Protein AF-A0A8S3GV93-F1 (afdb_monomer)

Solvent-accessible surface area (backbone atoms only — not comparable to full-atom values): 5164 Å² total; per-residue (Å²): 108,53,67,39,84,92,75,73,16,28,32,26,31,33,75,69,12,76,29,51,62,40,65,76,31,94,67,84,52,66,47,24,36,56,51,80,42,82,68,57,96,57,30,28,31,42,29,36,67,64,72,15,28,35,28,36,42,78,90,54,78,42,71,45,28,29,81,31,93,68,82,56,79,51,26,50,42,77,67,76,62,74,70,77,75,60,78,83,80,129

Structure (mmCIF, N/CA/C/O backbone):
data_AF-A0A8S3GV93-F1
#
_entry.id   AF-A0A8S3GV93-F1
#
loop_
_atom_site.group_PDB
_atom_site.id
_atom_site.type_symbol
_atom_site.label_atom_id
_atom_site.label_alt_id
_atom_site.label_comp_id
_atom_site.label_asym_id
_atom_site.label_entity_id
_atom_site.label_seq_id
_atom_site.pdbx_PDB_ins_code
_atom_site.Cartn_x
_atom_site.Cartn_y
_atom_site.Cartn_z
_atom_site.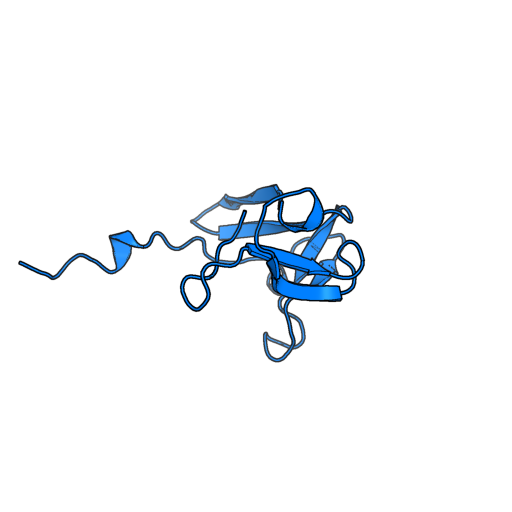occupancy
_atom_site.B_iso_or_equiv
_atom_site.auth_seq_id
_atom_site.auth_comp_id
_atom_site.auth_asym_id
_atom_site.auth_atom_id
_atom_site.pdbx_PDB_model_num
ATOM 1 N N . ALA A 1 1 ? -10.123 -5.557 2.999 1.00 93.56 1 ALA A N 1
ATOM 2 C CA . ALA A 1 1 ? -9.317 -4.965 4.087 1.00 93.56 1 ALA A CA 1
ATOM 3 C C . ALA A 1 1 ? -8.162 -5.896 4.434 1.00 93.56 1 ALA A C 1
ATOM 5 O O . ALA A 1 1 ? -8.321 -7.108 4.312 1.0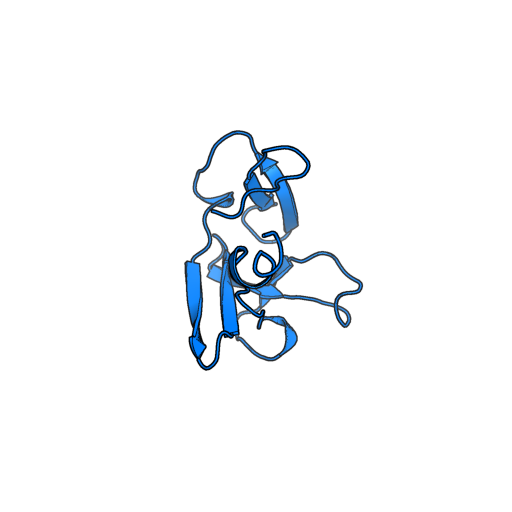0 93.56 1 ALA A O 1
ATOM 6 N N . LEU A 1 2 ? -7.029 -5.341 4.869 1.00 97.12 2 LEU A N 1
ATOM 7 C CA . LEU A 1 2 ? -5.888 -6.097 5.394 1.00 97.12 2 LEU A CA 1
ATOM 8 C C . LEU A 1 2 ? -6.015 -6.179 6.920 1.00 97.12 2 LEU A C 1
ATOM 10 O O . LEU A 1 2 ? -6.228 -5.157 7.573 1.00 97.12 2 LEU A O 1
ATOM 14 N N . LYS A 1 3 ? -5.905 -7.380 7.494 1.00 97.62 3 LYS A N 1
ATOM 15 C CA . LYS A 1 3 ? -6.010 -7.601 8.942 1.00 97.62 3 LYS A CA 1
ATOM 16 C C . LYS A 1 3 ? -4.703 -8.167 9.474 1.00 97.62 3 LYS A C 1
ATOM 18 O O . LYS A 1 3 ? -4.212 -9.171 8.967 1.00 97.62 3 LYS A O 1
ATOM 23 N N . SER A 1 4 ? -4.162 -7.543 10.512 1.00 97.69 4 SER A N 1
ATOM 24 C CA . SER A 1 4 ? -2.993 -8.065 11.206 1.00 97.69 4 SER A CA 1
ATOM 25 C C . SER A 1 4 ? -3.400 -9.216 12.120 1.00 97.69 4 SER A C 1
ATOM 27 O O . SER A 1 4 ? -4.264 -9.067 12.986 1.00 97.69 4 SER A O 1
ATOM 29 N N . HIS A 1 5 ? -2.748 -10.366 11.957 1.00 95.69 5 HIS A N 1
ATOM 30 C CA . HIS A 1 5 ? -2.899 -11.490 12.880 1.00 95.69 5 HIS A CA 1
ATOM 31 C C . HIS A 1 5 ? -2.241 -11.219 14.241 1.00 95.69 5 HIS A C 1
ATOM 33 O O . HIS A 1 5 ? -2.676 -11.784 15.237 1.00 95.69 5 HIS A O 1
ATOM 39 N N . ALA A 1 6 ? -1.243 -10.329 14.304 1.00 97.81 6 ALA A N 1
ATOM 40 C CA . ALA A 1 6 ? -0.502 -10.046 15.533 1.00 97.81 6 ALA A CA 1
ATOM 41 C C . ALA A 1 6 ? -1.352 -9.335 16.598 1.00 97.81 6 ALA A C 1
ATOM 43 O O . ALA A 1 6 ? -1.131 -9.525 17.789 1.00 97.81 6 ALA A O 1
ATOM 44 N N . ASN A 1 7 ? -2.317 -8.508 16.184 1.00 98.19 7 ASN A N 1
ATOM 45 C CA . ASN A 1 7 ? -3.155 -7.740 17.112 1.00 98.19 7 ASN A CA 1
ATOM 46 C C . ASN A 1 7 ? -4.655 -7.755 16.773 1.00 98.19 7 ASN A C 1
ATOM 48 O O . ASN A 1 7 ? -5.444 -7.108 17.458 1.00 98.19 7 ASN A O 1
ATOM 52 N N . GLY A 1 8 ? -5.062 -8.460 15.713 1.00 98.25 8 GLY A N 1
ATOM 53 C CA . GLY A 1 8 ? -6.456 -8.557 15.285 1.00 98.25 8 GLY A CA 1
ATOM 54 C C . GLY A 1 8 ? -7.047 -7.267 14.707 1.00 98.25 8 GLY A C 1
ATOM 55 O O . GLY A 1 8 ? -8.255 -7.232 14.467 1.00 98.25 8 GLY A O 1
ATOM 56 N N . LYS A 1 9 ? -6.240 -6.225 14.477 1.00 98.75 9 LYS A N 1
ATOM 57 C CA . LYS A 1 9 ? -6.679 -4.922 13.960 1.00 98.75 9 LYS A CA 1
ATOM 58 C C . LYS A 1 9 ? -6.523 -4.824 12.443 1.00 98.75 9 LYS A C 1
ATOM 60 O O . LYS A 1 9 ? -5.735 -5.548 11.831 1.00 98.75 9 LYS A O 1
ATOM 65 N N . TYR A 1 10 ? -7.279 -3.917 11.837 1.00 98.75 10 TYR A N 1
ATOM 66 C CA . TYR A 1 10 ? -7.216 -3.616 10.410 1.00 98.75 10 TYR A CA 1
ATOM 67 C C . TYR A 1 10 ? -6.157 -2.553 10.119 1.00 98.75 10 TYR A C 1
ATOM 69 O O . TYR A 1 10 ? -5.968 -1.622 10.909 1.00 98.75 10 TYR A O 1
ATOM 77 N N . VAL A 1 11 ? -5.462 -2.728 8.994 1.00 98.75 11 VAL A N 1
ATOM 78 C CA . VAL A 1 11 ? -4.507 -1.757 8.450 1.00 98.75 11 VAL A CA 1
ATOM 79 C C . VAL A 1 11 ? -5.272 -0.535 7.962 1.00 98.75 11 VAL A C 1
ATOM 81 O O . VAL A 1 11 ? -6.200 -0.674 7.174 1.00 98.75 11 VAL A O 1
ATOM 84 N N . CYS A 1 12 ? -4.860 0.633 8.432 1.00 98.62 12 CYS A N 1
ATOM 85 C CA . CYS A 1 12 ? -5.415 1.942 8.136 1.00 98.62 12 CYS A CA 1
ATOM 86 C C . CYS A 1 12 ? -4.412 2.761 7.333 1.00 98.62 12 CYS A C 1
ATOM 88 O O . CYS A 1 12 ? -3.240 2.821 7.705 1.00 98.62 12 CYS A O 1
ATOM 90 N N . ALA A 1 13 ? -4.874 3.411 6.272 1.00 98.31 13 ALA A N 1
ATOM 91 C CA . ALA A 1 13 ? -4.125 4.431 5.559 1.00 98.31 13 ALA A CA 1
ATOM 92 C C . ALA A 1 13 ? -4.270 5.773 6.299 1.00 98.31 13 ALA A C 1
ATOM 94 O O . ALA A 1 13 ? -5.238 6.510 6.097 1.00 98.31 13 ALA A O 1
ATOM 95 N N . GLU A 1 14 ? -3.339 6.058 7.214 1.00 98.31 14 GLU A N 1
ATOM 96 C CA . GLU A 1 14 ? -3.412 7.238 8.079 1.00 98.31 14 GLU A CA 1
ATOM 97 C C . GLU A 1 14 ? -3.330 8.549 7.294 1.00 98.31 14 GLU A C 1
ATOM 99 O O . GLU A 1 14 ? -2.869 8.593 6.153 1.00 98.31 14 GLU A O 1
ATOM 104 N N . ASN A 1 15 ? -3.773 9.639 7.927 1.00 97.44 15 ASN A N 1
ATOM 105 C CA . ASN A 1 15 ? -3.774 10.979 7.336 1.00 97.44 15 ASN A CA 1
ATOM 106 C C . ASN A 1 15 ? -4.443 11.007 5.947 1.00 97.44 15 ASN A C 1
ATOM 108 O O . ASN A 1 15 ? -3.879 11.496 4.971 1.00 97.44 15 ASN A O 1
ATOM 112 N N . SER A 1 16 ? -5.637 10.413 5.848 1.00 96.19 16 SER A N 1
ATOM 113 C CA . SER A 1 16 ? -6.371 10.249 4.584 1.00 96.19 16 SER A CA 1
ATOM 114 C C . SER A 1 16 ? -5.573 9.538 3.480 1.00 96.19 16 SER A C 1
ATOM 116 O O . SER A 1 16 ? -5.842 9.750 2.306 1.00 96.19 16 SER A O 1
ATOM 118 N N . GLY A 1 17 ? -4.605 8.690 3.838 1.00 95.81 17 GLY A N 1
ATOM 119 C CA . GLY A 1 17 ? -3.748 7.943 2.918 1.00 95.81 17 GLY A CA 1
ATOM 120 C C . GLY A 1 17 ? -2.370 8.547 2.653 1.00 95.81 17 GLY A C 1
ATOM 121 O O . GLY A 1 17 ? -1.537 7.870 2.058 1.00 95.81 17 GLY A O 1
ATOM 122 N N . ASP A 1 18 ? -2.090 9.770 3.109 1.00 95.88 18 ASP A N 1
ATOM 123 C CA . ASP A 1 18 ? -0.769 10.394 2.941 1.00 95.88 18 ASP A CA 1
ATOM 124 C C . ASP A 1 18 ? 0.220 10.040 4.075 1.00 95.88 18 ASP A C 1
ATOM 126 O O . ASP A 1 18 ? 1.369 10.477 4.051 1.00 95.88 18 ASP A O 1
ATOM 130 N N . GLY A 1 19 ? -0.214 9.267 5.077 1.00 97.56 19 GLY A N 1
ATOM 131 C CA . GLY A 1 19 ? 0.624 8.754 6.162 1.00 97.56 19 GLY A CA 1
ATOM 132 C C . GLY A 1 19 ? 0.943 7.255 6.044 1.00 97.56 19 GLY A C 1
ATOM 133 O O . GLY A 1 19 ? 0.478 6.583 5.117 1.00 97.56 19 GLY A O 1
ATOM 134 N N . PRO A 1 20 ? 1.716 6.710 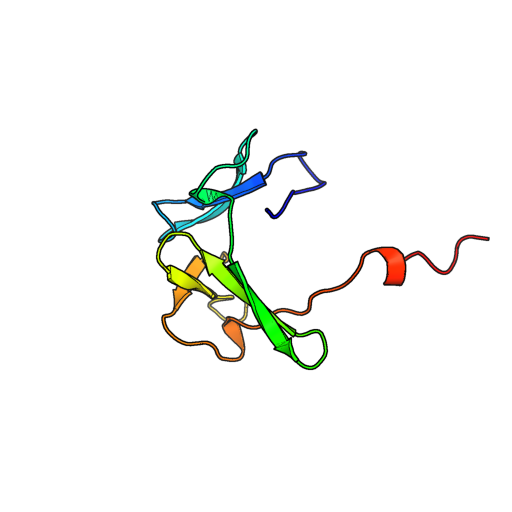7.002 1.00 98.38 20 PRO A N 1
ATOM 135 C CA . PRO A 1 20 ? 2.022 5.284 7.068 1.00 98.38 20 PRO A CA 1
ATOM 136 C C . PRO A 1 20 ? 0.779 4.397 7.152 1.00 98.38 20 PRO A C 1
ATOM 138 O O . PRO A 1 20 ? -0.246 4.769 7.733 1.00 98.38 20 PRO A O 1
ATOM 141 N N . LEU A 1 21 ? 0.896 3.177 6.629 1.00 98.62 21 LEU A N 1
ATOM 142 C CA . LEU A 1 21 ? -0.098 2.131 6.838 1.00 98.62 21 LEU A CA 1
ATOM 143 C C . LEU A 1 21 ? 0.060 1.502 8.230 1.00 98.62 21 LEU A C 1
ATOM 145 O O . LEU A 1 21 ? 1.062 0.846 8.509 1.00 98.62 21 LEU A O 1
ATOM 149 N N . ILE A 1 22 ? -0.946 1.648 9.099 1.00 98.62 22 ILE A N 1
ATOM 150 C CA . ILE A 1 22 ? -0.872 1.193 10.499 1.00 98.62 22 ILE A CA 1
ATOM 151 C C . ILE A 1 22 ? -2.017 0.235 10.838 1.00 98.62 22 ILE A C 1
ATOM 153 O O . ILE A 1 22 ? -3.189 0.556 10.672 1.00 98.62 22 ILE A O 1
ATOM 157 N N . ALA A 1 23 ? -1.705 -0.941 11.388 1.00 98.62 23 ALA A N 1
ATOM 158 C CA . ALA A 1 23 ? -2.703 -1.894 11.887 1.00 98.62 23 ALA A CA 1
ATOM 159 C C . ALA A 1 23 ? -3.246 -1.497 13.271 1.00 98.62 23 ALA A C 1
ATOM 161 O O . ALA A 1 23 ? -2.886 -2.091 14.290 1.00 98.62 23 ALA A O 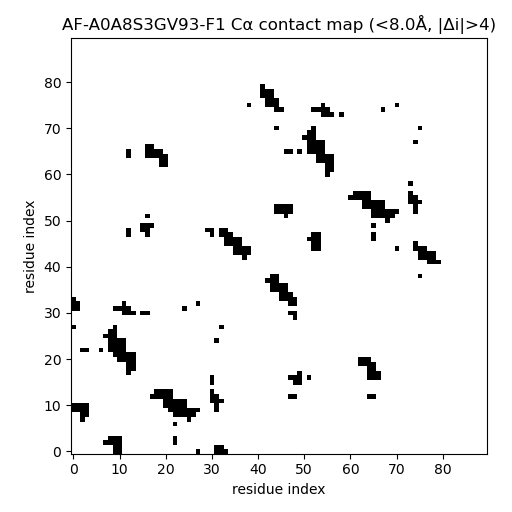1
ATOM 162 N N . ASN A 1 24 ? -4.104 -0.477 13.328 1.00 98.50 24 ASN A N 1
ATOM 163 C CA . ASN A 1 24 ? -4.589 0.107 14.584 1.00 98.50 24 ASN A CA 1
ATOM 164 C C . ASN A 1 24 ? -6.118 0.278 14.674 1.00 98.50 24 ASN A C 1
ATOM 166 O O . ASN A 1 24 ? -6.596 0.761 15.703 1.00 98.50 24 ASN A O 1
ATOM 170 N N . ARG A 1 25 ? -6.895 -0.172 13.679 1.00 98.50 25 ARG A N 1
ATOM 171 C CA . ARG A 1 25 ? -8.356 0.011 13.651 1.00 98.50 25 ARG A CA 1
ATOM 172 C C . ARG A 1 25 ? -9.129 -1.242 14.040 1.00 98.50 25 ARG A C 1
ATOM 174 O O . ARG A 1 25 ? -8.802 -2.349 13.622 1.00 98.50 25 ARG A O 1
ATOM 181 N N . SER A 1 26 ? -10.180 -1.057 14.833 1.00 98.38 26 SER A N 1
ATOM 182 C CA . SER A 1 26 ? -11.050 -2.143 15.313 1.00 98.38 26 SER A CA 1
ATOM 183 C C . SER A 1 26 ? -12.136 -2.531 14.305 1.00 98.38 26 SER A C 1
ATOM 185 O O . SER A 1 26 ? -12.692 -3.624 14.377 1.00 98.38 26 SER A O 1
ATOM 187 N N . GLN A 1 27 ? -12.458 -1.631 13.377 1.00 98.06 27 GLN A N 1
ATOM 188 C CA . GLN A 1 27 ? -13.522 -1.775 12.386 1.00 98.06 27 GLN A CA 1
ATOM 189 C C . GLN A 1 27 ? -13.021 -1.290 11.026 1.00 98.06 27 GLN A C 1
ATOM 191 O O . GLN A 1 27 ? -12.065 -0.520 10.960 1.00 98.06 27 GLN A O 1
ATOM 196 N N . VAL A 1 28 ? -13.662 -1.767 9.960 1.00 98.44 28 VAL A N 1
ATOM 197 C CA . VAL A 1 28 ? -13.352 -1.374 8.582 1.00 98.44 28 VAL A CA 1
ATOM 198 C C . VAL A 1 28 ? -14.270 -0.236 8.159 1.00 98.44 28 VAL A C 1
ATOM 200 O O . VAL A 1 28 ? -15.487 -0.332 8.307 1.00 98.44 28 VAL A O 1
ATOM 203 N N . SER A 1 29 ? -13.675 0.800 7.585 1.00 97.31 29 SER A N 1
ATOM 204 C CA . SER A 1 29 ? -14.323 1.889 6.869 1.00 97.31 29 SER A CA 1
ATOM 205 C C . SER A 1 29 ? -13.452 2.285 5.664 1.00 97.31 29 SER A C 1
ATOM 207 O O . SER A 1 29 ? -12.690 1.468 5.133 1.00 97.31 29 SER A O 1
ATOM 209 N N . SER A 1 30 ? -13.572 3.525 5.191 1.00 97.81 30 SER A N 1
ATOM 210 C CA . SER A 1 30 ? -12.890 4.011 3.989 1.00 97.81 30 SER A CA 1
ATOM 211 C C . SER A 1 30 ? -11.364 3.947 4.084 1.00 97.81 30 SER A C 1
ATOM 213 O O . SER A 1 30 ? -10.719 3.642 3.089 1.00 97.81 30 SER A O 1
ATOM 215 N N . TRP A 1 31 ? -10.768 4.208 5.253 1.00 98.19 31 TRP A N 1
ATOM 216 C CA . TRP A 1 31 ? -9.305 4.273 5.398 1.00 98.19 31 TRP A CA 1
ATOM 217 C C . TRP A 1 31 ? -8.652 2.891 5.522 1.00 98.19 31 TRP A C 1
ATOM 219 O O . TRP A 1 31 ? -7.461 2.746 5.264 1.00 98.19 31 TRP A O 1
ATOM 229 N N . GLU A 1 32 ? -9.422 1.860 5.872 1.00 98.56 32 GLU A N 1
ATOM 230 C CA . GLU A 1 32 ? -8.963 0.466 5.965 1.00 98.56 32 GLU A CA 1
ATOM 231 C C . GLU A 1 32 ? -9.274 -0.343 4.693 1.00 98.56 32 GLU A C 1
ATOM 233 O O . GLU A 1 32 ? -8.977 -1.545 4.587 1.00 98.56 32 GLU A O 1
ATOM 238 N N . THR A 1 33 ? -9.912 0.313 3.724 1.00 98.19 33 THR A N 1
ATOM 239 C CA . THR A 1 33 ? -10.286 -0.263 2.439 1.00 98.19 33 THR A CA 1
ATOM 240 C C . THR A 1 33 ? -9.263 0.136 1.385 1.00 98.19 33 THR A C 1
ATOM 242 O O . THR A 1 33 ? -8.950 1.307 1.205 1.00 98.19 33 THR A O 1
ATOM 245 N N . PHE A 1 34 ? -8.761 -0.869 0.672 1.00 98.56 34 PHE A N 1
ATOM 246 C CA . PHE A 1 34 ? -7.792 -0.711 -0.404 1.00 98.56 34 PHE A CA 1
ATOM 247 C C . PHE A 1 34 ? -8.349 -1.370 -1.657 1.00 98.56 34 PHE A C 1
ATOM 249 O O . PHE A 1 34 ? -8.895 -2.477 -1.583 1.00 98.56 34 PHE A O 1
ATOM 256 N N . THR A 1 35 ? -8.176 -0.720 -2.801 1.00 98.44 35 THR A N 1
ATOM 257 C CA . THR A 1 35 ? -8.449 -1.341 -4.096 1.00 98.44 35 THR A CA 1
ATOM 258 C C . THR A 1 35 ? -7.267 -2.226 -4.463 1.00 98.44 35 THR A C 1
ATOM 260 O O . THR A 1 35 ? -6.130 -1.759 -4.523 1.00 98.44 35 THR A O 1
ATOM 263 N N . LEU A 1 36 ? -7.539 -3.506 -4.709 1.00 98.06 36 LEU A N 1
ATOM 264 C CA . LEU A 1 36 ? -6.550 -4.459 -5.193 1.00 98.06 36 LEU A CA 1
ATOM 265 C C . LEU A 1 36 ? -6.478 -4.383 -6.721 1.00 98.06 36 LEU A C 1
ATOM 267 O O . LEU A 1 36 ? -7.465 -4.656 -7.402 1.00 98.06 36 LEU A O 1
ATOM 271 N N . VAL A 1 37 ? -5.311 -4.042 -7.256 1.00 98.38 37 VAL A N 1
ATOM 272 C CA . VAL A 1 37 ? -5.052 -3.995 -8.699 1.00 98.38 37 VAL A CA 1
ATOM 273 C C . VAL A 1 37 ? -4.222 -5.213 -9.085 1.00 98.38 37 VAL A C 1
ATOM 275 O O . VAL A 1 37 ? -3.098 -5.372 -8.616 1.00 98.38 37 VAL A O 1
ATOM 278 N N . ASN A 1 38 ? -4.765 -6.083 -9.936 1.00 97.56 38 ASN A N 1
ATOM 279 C CA . ASN A 1 38 ? -4.048 -7.256 -10.437 1.00 97.56 38 ASN A CA 1
ATOM 280 C C . ASN A 1 38 ? -2.996 -6.833 -11.479 1.00 97.56 38 ASN A C 1
ATOM 282 O O . ASN A 1 38 ? -3.309 -6.075 -12.397 1.00 97.56 38 ASN A O 1
ATOM 286 N N . ARG A 1 39 ? -1.757 -7.319 -11.335 1.00 96.75 39 ARG A N 1
ATOM 287 C CA . ARG A 1 39 ? -0.627 -7.034 -12.237 1.00 96.75 39 ARG A CA 1
ATOM 288 C C . ARG A 1 39 ? -0.168 -8.250 -13.053 1.00 96.75 39 ARG A C 1
ATOM 290 O O . ARG A 1 39 ? 0.787 -8.123 -13.811 1.00 96.75 39 ARG A O 1
ATOM 297 N N . GLY A 1 40 ? -0.860 -9.384 -12.941 1.00 95.69 40 GLY A N 1
ATOM 298 C CA . GLY A 1 40 ? -0.467 -10.661 -13.540 1.00 95.69 40 GLY A CA 1
ATOM 299 C C . GLY A 1 40 ? 0.537 -11.425 -12.676 1.00 95.69 40 GLY A C 1
ATOM 300 O O . GLY A 1 40 ? 1.137 -10.865 -11.764 1.00 95.69 40 GLY A O 1
ATOM 301 N N . ASP A 1 41 ? 0.693 -12.723 -12.942 1.00 93.94 41 ASP A N 1
ATOM 302 C CA . ASP A 1 41 ? 1.731 -13.580 -12.343 1.00 93.94 41 ASP A CA 1
ATOM 303 C C . ASP A 1 41 ? 1.816 -13.536 -10.805 1.00 93.94 41 ASP A C 1
ATOM 305 O O . ASP A 1 41 ? 2.899 -13.549 -10.227 1.00 93.94 41 ASP A O 1
ATOM 309 N N . GLY A 1 42 ? 0.668 -13.447 -10.125 1.00 94.06 42 GLY A N 1
ATOM 310 C CA . GLY A 1 42 ? 0.603 -13.383 -8.657 1.00 94.06 42 GLY A CA 1
ATOM 311 C C . GLY A 1 42 ? 0.970 -12.021 -8.055 1.00 94.06 42 GLY A C 1
ATOM 312 O O . GLY A 1 42 ? 0.886 -11.855 -6.839 1.00 94.06 42 GLY A O 1
ATOM 313 N N . LYS A 1 43 ? 1.307 -11.033 -8.887 1.00 97.62 43 LYS A N 1
ATOM 314 C CA . LYS A 1 43 ? 1.639 -9.673 -8.468 1.00 97.62 43 LYS A CA 1
ATOM 315 C C . LYS A 1 43 ? 0.400 -8.797 -8.376 1.00 97.62 43 LYS A C 1
ATOM 317 O O . LYS A 1 43 ? -0.525 -8.871 -9.193 1.00 97.62 43 LYS A O 1
ATOM 322 N N . VAL A 1 44 ? 0.409 -7.907 -7.398 1.00 98.44 44 VAL A N 1
ATOM 323 C CA . VAL A 1 44 ? -0.665 -6.958 -7.122 1.00 98.44 44 VAL A CA 1
ATOM 324 C C . VAL A 1 44 ? -0.106 -5.586 -6.776 1.00 98.44 44 VAL A C 1
ATOM 326 O O . VAL A 1 44 ? 1.043 -5.447 -6.372 1.00 98.44 44 VAL A O 1
ATOM 329 N N . ALA A 1 45 ? -0.945 -4.568 -6.906 1.00 98.69 45 ALA A N 1
ATOM 330 C CA . ALA A 1 45 ? -0.737 -3.263 -6.300 1.00 98.69 45 ALA A CA 1
ATOM 331 C C . ALA A 1 45 ? -1.954 -2.900 -5.442 1.00 98.69 45 ALA A C 1
ATOM 333 O O . ALA A 1 45 ? -3.053 -3.431 -5.636 1.00 98.69 45 ALA A O 1
ATOM 334 N N . LEU A 1 46 ? -1.758 -2.000 -4.483 1.00 98.69 46 LEU A N 1
ATOM 335 C CA . LEU A 1 46 ? -2.805 -1.534 -3.578 1.00 98.69 46 LEU A CA 1
ATOM 336 C C . LEU A 1 46 ? -2.998 -0.035 -3.761 1.00 98.69 46 LEU A C 1
ATOM 338 O O . LEU A 1 46 ? -2.026 0.713 -3.703 1.00 98.69 46 LEU A O 1
ATOM 342 N N . VAL A 1 47 ?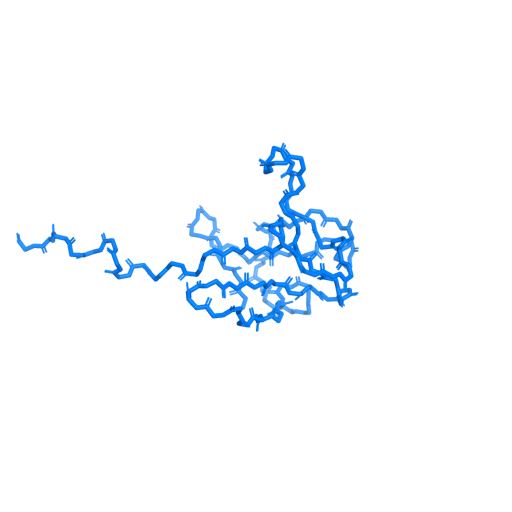 -4.243 0.399 -3.939 1.00 98.69 47 VAL A N 1
ATOM 343 C CA . VAL A 1 47 ? -4.610 1.820 -3.976 1.00 98.69 47 VAL A CA 1
ATOM 344 C C . VAL A 1 47 ? -5.375 2.167 -2.705 1.00 98.69 47 VAL A C 1
ATOM 346 O O . VAL A 1 47 ? -6.336 1.477 -2.357 1.00 98.69 47 VAL A O 1
ATOM 349 N N . ALA A 1 48 ? -4.937 3.212 -2.006 1.00 98.56 48 ALA A N 1
ATOM 350 C CA . ALA A 1 48 ? -5.574 3.692 -0.782 1.00 98.56 48 ALA A CA 1
ATOM 351 C C . ALA A 1 48 ? -6.686 4.717 -1.071 1.00 98.56 48 ALA A C 1
ATOM 353 O O . ALA A 1 48 ? -6.964 5.073 -2.216 1.00 98.56 48 ALA A O 1
ATOM 354 N N . VAL A 1 49 ? -7.317 5.221 -0.009 1.00 98.31 49 VAL A N 1
ATOM 355 C CA . VAL A 1 49 ? -8.437 6.175 -0.080 1.00 98.31 49 VAL A CA 1
ATOM 356 C C . VAL A 1 49 ? -8.096 7.500 -0.785 1.00 98.31 49 VAL A C 1
ATOM 358 O O . VAL A 1 49 ? -8.985 8.122 -1.359 1.00 98.31 49 VAL A O 1
ATOM 361 N N . ASN A 1 50 ? -6.823 7.913 -0.811 1.00 98.31 50 ASN 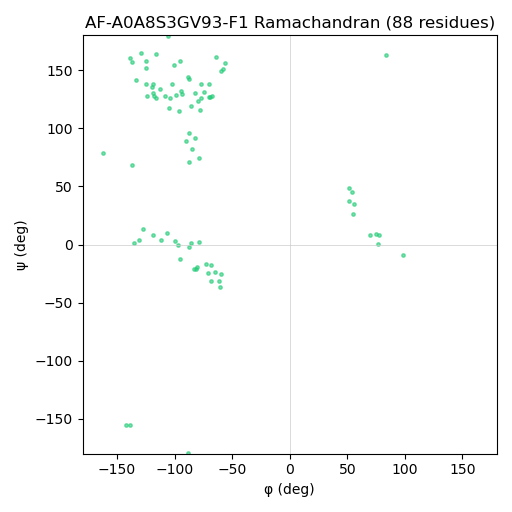A N 1
ATOM 362 C CA . ASN A 1 50 ? -6.352 9.087 -1.565 1.00 98.31 50 ASN A CA 1
ATOM 363 C C . ASN A 1 50 ? -6.168 8.831 -3.073 1.00 98.31 50 ASN A C 1
ATOM 365 O O . ASN A 1 50 ? -5.709 9.721 -3.788 1.00 98.31 50 ASN A O 1
ATOM 369 N N . GLY A 1 51 ? -6.472 7.627 -3.565 1.00 98.38 51 GLY A N 1
ATOM 370 C CA . GLY A 1 51 ? -6.305 7.264 -4.972 1.00 98.38 51 GLY A CA 1
ATOM 371 C C . GLY A 1 51 ? -4.854 7.019 -5.397 1.00 98.38 51 GLY A C 1
ATOM 372 O O . GLY A 1 51 ? -4.598 6.870 -6.590 1.00 98.38 51 GLY A O 1
ATOM 373 N N . LYS A 1 52 ? -3.906 6.963 -4.454 1.00 98.81 52 LYS A N 1
ATOM 374 C CA . LYS A 1 52 ? -2.488 6.688 -4.722 1.00 98.81 52 LYS A CA 1
ATOM 375 C C . LYS A 1 52 ? -2.132 5.235 -4.414 1.00 98.81 52 LYS A C 1
ATOM 377 O O . LYS A 1 52 ? -2.767 4.583 -3.581 1.00 98.81 52 LYS A O 1
ATOM 382 N N . TYR A 1 53 ? -1.091 4.745 -5.076 1.00 98.81 53 TYR A N 1
ATOM 383 C CA . TYR A 1 53 ? -0.519 3.424 -4.855 1.00 98.81 53 TYR A CA 1
ATOM 384 C C . TYR A 1 53 ? 0.346 3.394 -3.596 1.00 98.81 53 TYR A C 1
ATOM 386 O O . TYR A 1 53 ? 1.120 4.321 -3.344 1.00 98.81 53 TYR A O 1
ATOM 394 N N . VAL A 1 54 ? 0.212 2.309 -2.833 1.00 98.75 54 VAL A N 1
ATOM 395 C CA . VAL A 1 54 ? 1.075 1.964 -1.697 1.00 98.75 54 VAL A CA 1
ATOM 396 C C . VAL A 1 54 ? 2.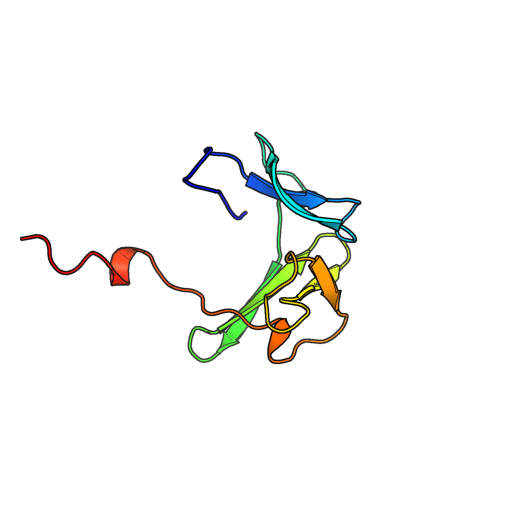473 1.633 -2.213 1.00 98.75 54 VAL A C 1
ATOM 398 O O . VAL A 1 54 ? 2.609 0.785 -3.088 1.00 98.75 54 VAL A O 1
ATOM 401 N N 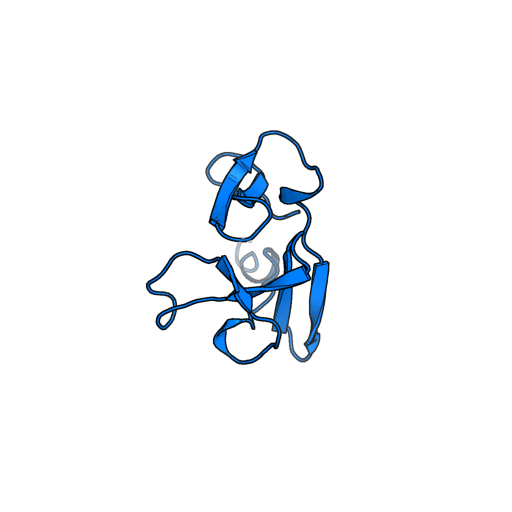. CYS A 1 55 ? 3.491 2.282 -1.655 1.00 98.56 55 CYS A N 1
ATOM 402 C CA . CYS A 1 55 ? 4.883 2.211 -2.087 1.00 98.56 55 CYS A CA 1
ATOM 403 C C . CYS A 1 55 ? 5.783 1.674 -0.967 1.00 98.56 55 CYS A C 1
ATOM 405 O O . CYS A 1 55 ? 5.677 2.105 0.183 1.00 98.56 55 CYS A O 1
ATOM 407 N N . ALA A 1 56 ? 6.687 0.758 -1.314 1.00 98.38 56 ALA A N 1
ATOM 408 C CA . ALA A 1 56 ? 7.792 0.302 -0.476 1.00 98.38 56 ALA A CA 1
ATOM 409 C C . ALA A 1 56 ? 9.025 1.203 -0.666 1.00 98.38 56 ALA A C 1
ATOM 411 O O . ALA A 1 56 ? 10.029 0.814 -1.268 1.00 98.38 56 ALA A O 1
ATOM 412 N N . ASP A 1 57 ? 8.929 2.433 -0.159 1.00 97.00 57 ASP A N 1
ATOM 413 C CA . ASP A 1 57 ? 9.980 3.444 -0.273 1.00 97.00 57 ASP A CA 1
ATOM 414 C C . ASP A 1 57 ? 11.333 2.981 0.290 1.00 97.00 57 ASP A C 1
ATOM 416 O O . ASP A 1 57 ? 11.421 2.118 1.169 1.00 97.00 57 ASP A O 1
ATOM 420 N N . ASN A 1 58 ? 12.409 3.600 -0.211 1.00 97.06 58 ASN A N 1
ATOM 421 C CA . ASN A 1 58 ? 13.779 3.374 0.256 1.00 97.06 58 ASN A CA 1
ATOM 422 C C . ASN A 1 58 ? 14.188 1.886 0.241 1.00 97.06 58 ASN A C 1
ATOM 424 O O . ASN A 1 58 ? 14.750 1.367 1.210 1.00 97.06 58 ASN A O 1
ATOM 428 N N . PHE A 1 59 ? 13.870 1.181 -0.851 1.00 95.12 59 PHE A N 1
ATOM 429 C CA . PHE A 1 59 ? 14.101 -0.263 -0.987 1.00 95.12 59 PHE A CA 1
ATOM 430 C C . PHE A 1 59 ? 13.441 -1.087 0.136 1.00 95.12 59 PHE A C 1
ATOM 432 O O . PHE A 1 59 ? 13.999 -2.082 0.592 1.00 95.12 59 PHE A O 1
ATOM 439 N N . GLY A 1 60 ? 12.272 -0.650 0.617 1.00 94.31 60 GLY A N 1
ATOM 440 C CA . GLY A 1 60 ? 11.549 -1.293 1.715 1.00 94.31 60 GLY A CA 1
ATOM 441 C C . GLY A 1 60 ? 12.101 -1.007 3.116 1.00 94.31 60 GLY A C 1
ATOM 442 O O . GLY A 1 60 ? 11.640 -1.617 4.075 1.00 94.31 60 GLY A O 1
ATOM 443 N N . ASN A 1 61 ? 13.062 -0.086 3.264 1.00 97.31 61 ASN A N 1
ATOM 444 C CA . ASN A 1 61 ? 13.582 0.331 4.577 1.00 97.31 61 ASN A CA 1
ATOM 445 C C . ASN A 1 61 ? 12.758 1.455 5.228 1.00 97.31 61 ASN A C 1
ATOM 447 O O . ASN A 1 61 ? 13.114 1.948 6.298 1.00 97.31 61 ASN A O 1
ATOM 451 N N . SER A 1 62 ? 11.683 1.890 4.576 1.00 97.38 62 SER A N 1
ATOM 452 C CA . SER A 1 62 ? 10.722 2.851 5.108 1.00 97.38 62 SER A CA 1
ATOM 453 C C . SER A 1 62 ? 9.348 2.209 5.266 1.00 97.38 62 SER A C 1
ATOM 455 O O . SER A 1 62 ? 9.064 1.139 4.730 1.00 97.38 62 SER A O 1
ATOM 457 N N . GLU A 1 63 ? 8.492 2.871 6.037 1.00 97.88 63 GLU A N 1
ATOM 458 C CA . GLU A 1 63 ? 7.099 2.470 6.195 1.00 97.88 63 GLU A CA 1
ATOM 459 C C . GLU A 1 63 ? 6.381 2.491 4.840 1.00 97.88 63 GLU A C 1
ATOM 461 O O . GLU A 1 63 ? 6.685 3.306 3.969 1.00 97.88 63 GLU A O 1
ATOM 466 N N . LEU A 1 64 ? 5.391 1.613 4.673 1.00 98.50 64 LEU A N 1
ATOM 467 C CA . LEU A 1 64 ? 4.538 1.645 3.491 1.00 98.50 64 LEU A CA 1
ATOM 468 C C . LEU A 1 64 ? 3.635 2.882 3.541 1.00 98.50 64 LEU A C 1
ATOM 470 O O . LEU A 1 64 ? 2.907 3.075 4.518 1.00 98.50 64 LEU A O 1
ATOM 474 N N . VAL A 1 65 ? 3.645 3.682 2.474 1.00 98.44 65 VAL A N 1
ATOM 475 C CA . VAL A 1 65 ? 2.831 4.902 2.330 1.00 98.44 65 VAL A CA 1
ATOM 476 C C . VAL A 1 65 ? 2.166 4.908 0.956 1.00 98.44 65 VAL A C 1
ATOM 478 O O . VAL A 1 65 ? 2.779 4.514 -0.034 1.00 98.44 65 VAL A O 1
ATOM 481 N N . ALA A 1 66 ? 0.915 5.369 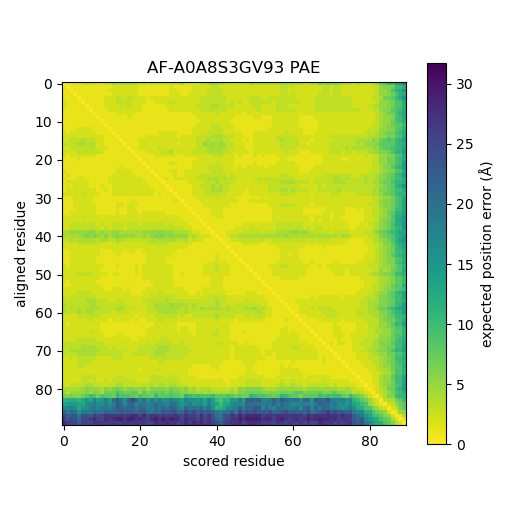0.862 1.00 98.56 66 ALA A N 1
ATOM 482 C CA . ALA A 1 66 ? 0.250 5.557 -0.426 1.00 98.56 66 ALA A CA 1
ATOM 483 C C . ALA A 1 66 ? 0.600 6.923 -1.034 1.00 98.56 66 ALA A C 1
ATOM 485 O O . ALA A 1 66 ? -0.145 7.891 -0.895 1.00 98.56 66 ALA A O 1
ATOM 486 N N . ASN A 1 67 ? 1.752 7.022 -1.699 1.00 98.19 67 ASN A N 1
ATOM 487 C CA . ASN A 1 67 ? 2.314 8.292 -2.178 1.00 98.19 67 ASN A CA 1
ATOM 488 C C . ASN A 1 67 ? 2.673 8.306 -3.677 1.00 98.19 67 ASN A C 1
ATOM 490 O O . ASN A 1 67 ? 3.354 9.227 -4.131 1.00 98.19 67 ASN A O 1
ATOM 494 N N . ARG A 1 68 ? 2.219 7.321 -4.463 1.00 98.38 68 ARG A N 1
ATOM 495 C CA . ARG A 1 68 ? 2.560 7.192 -5.891 1.00 98.38 68 ARG A CA 1
ATOM 496 C C . ARG A 1 68 ? 1.337 7.276 -6.790 1.00 98.38 68 ARG A C 1
ATOM 498 O O . ARG A 1 68 ? 0.292 6.714 -6.485 1.00 98.38 68 ARG A O 1
ATOM 505 N N . THR A 1 69 ? 1.456 7.984 -7.909 1.00 98.19 69 THR A N 1
ATOM 506 C CA . THR A 1 69 ? 0.383 8.129 -8.913 1.00 98.19 69 THR A CA 1
ATOM 507 C C . THR A 1 69 ? 0.502 7.130 -10.065 1.00 98.19 69 THR A C 1
ATOM 509 O O . THR A 1 69 ? -0.442 6.956 -10.830 1.00 98.19 69 THR A O 1
ATOM 512 N N . SER A 1 70 ? 1.640 6.448 -10.172 1.00 97.56 70 SER A N 1
ATOM 513 C CA . SER A 1 70 ? 1.906 5.369 -11.121 1.00 97.56 70 SER A CA 1
ATOM 514 C C . SER A 1 70 ? 2.468 4.158 -10.389 1.00 97.56 70 SER A C 1
ATOM 516 O O . SER A 1 70 ? 2.894 4.267 -9.242 1.00 97.56 70 SER A O 1
ATOM 518 N N . VAL A 1 71 ? 2.457 3.013 -11.064 1.00 97.56 71 VAL A N 1
ATOM 519 C CA . VAL A 1 71 ? 2.863 1.734 -10.492 1.00 97.56 71 VAL A CA 1
ATOM 520 C C . VAL A 1 71 ? 4.091 1.190 -11.222 1.00 97.56 71 VAL A C 1
ATOM 522 O O . VAL A 1 71 ? 4.084 1.037 -12.444 1.00 97.56 71 VAL A O 1
ATOM 525 N N . ASP A 1 72 ? 5.130 0.879 -10.465 1.00 96.56 72 ASP A N 1
ATOM 526 C CA . ASP A 1 72 ? 6.376 0.253 -10.895 1.00 96.56 72 ASP A CA 1
ATOM 527 C C . ASP A 1 72 ? 6.786 -0.798 -9.837 1.00 96.56 72 ASP A C 1
ATOM 529 O O . ASP A 1 72 ? 5.937 -1.358 -9.135 1.00 96.56 72 ASP A O 1
ATOM 533 N N . SER A 1 73 ? 8.070 -1.130 -9.745 1.00 97.31 73 SER A N 1
ATOM 534 C CA . SER A 1 73 ? 8.602 -2.173 -8.872 1.00 97.31 73 SER A CA 1
ATOM 535 C C . SER A 1 73 ? 8.354 -1.926 -7.382 1.00 97.31 73 SER A C 1
ATOM 537 O O . SER A 1 73 ? 8.159 -2.893 -6.653 1.00 97.31 73 SER A O 1
ATOM 539 N N . TRP A 1 74 ? 8.310 -0.673 -6.919 1.00 98.12 74 TRP A N 1
ATOM 540 C CA . TRP A 1 74 ? 8.141 -0.355 -5.492 1.00 98.12 74 TRP A CA 1
ATOM 541 C C . TRP A 1 74 ? 6.686 -0.416 -5.024 1.00 98.12 74 TRP A C 1
ATOM 543 O O . TRP A 1 74 ? 6.426 -0.574 -3.834 1.00 98.12 74 TRP A O 1
ATOM 553 N N . GLU A 1 75 ? 5.732 -0.318 -5.947 1.00 98.62 75 GLU A N 1
ATOM 554 C CA . GLU A 1 75 ? 4.297 -0.406 -5.659 1.00 98.62 75 GLU A CA 1
ATOM 555 C C . GLU A 1 75 ? 3.719 -1.798 -5.961 1.00 98.62 75 GLU A C 1
ATOM 557 O O . GLU A 1 75 ? 2.507 -2.021 -5.866 1.00 98.62 75 GLU A O 1
ATOM 562 N N . THR A 1 76 ? 4.580 -2.735 -6.365 1.00 98.38 76 THR A N 1
ATOM 563 C CA . THR A 1 76 ? 4.205 -4.095 -6.744 1.00 98.38 76 THR A CA 1
ATOM 564 C C . THR A 1 76 ? 4.574 -5.076 -5.634 1.00 98.38 76 THR A C 1
ATOM 566 O O . THR A 1 76 ? 5.725 -5.156 -5.219 1.00 98.38 76 THR A O 1
ATOM 569 N N . PHE A 1 77 ? 3.596 -5.860 -5.189 1.00 97.94 77 PHE A N 1
ATOM 570 C CA . PHE A 1 77 ? 3.731 -6.856 -4.127 1.00 97.94 77 PHE A CA 1
ATOM 571 C C . PHE A 1 77 ? 3.271 -8.225 -4.622 1.00 97.94 77 PHE A C 1
ATOM 573 O O . PHE A 1 77 ? 2.378 -8.310 -5.465 1.00 97.94 77 PHE A O 1
ATOM 580 N N . ASP A 1 78 ? 3.815 -9.298 -4.056 1.00 96.81 78 ASP A N 1
ATOM 581 C CA . ASP A 1 78 ? 3.304 -10.647 -4.295 1.00 96.81 78 ASP A CA 1
ATOM 582 C C . ASP A 1 78 ? 2.093 -10.930 -3.397 1.00 96.81 78 ASP A C 1
ATOM 584 O O . ASP A 1 78 ? 2.131 -10.741 -2.177 1.00 96.81 78 ASP A O 1
ATOM 588 N N . LEU A 1 79 ? 1.002 -11.418 -3.989 1.00 94.25 79 LEU A N 1
ATOM 589 C CA . LEU A 1 79 ? -0.150 -11.909 -3.243 1.00 94.25 79 LEU A CA 1
ATOM 590 C C . LEU A 1 79 ? 0.057 -13.388 -2.914 1.00 94.25 79 LEU A C 1
ATOM 592 O O . LEU A 1 79 ? -0.256 -14.259 -3.723 1.00 94.25 79 LEU A O 1
ATOM 596 N N . VAL A 1 80 ? 0.557 -13.670 -1.710 1.00 91.88 80 VAL A N 1
ATOM 597 C CA . VAL A 1 80 ? 0.869 -15.042 -1.288 1.00 91.88 80 VAL A CA 1
ATOM 598 C C . VAL A 1 80 ? -0.278 -15.662 -0.475 1.00 91.88 80 VAL A C 1
ATOM 600 O O . VAL A 1 80 ? -0.567 -15.208 0.640 1.00 91.88 80 VAL A O 1
ATOM 603 N N . PRO A 1 81 ? -0.940 -16.723 -0.975 1.00 87.25 81 PRO A N 1
ATOM 604 C CA . PRO A 1 81 ? -1.973 -17.418 -0.221 1.00 87.25 81 PRO A CA 1
ATOM 605 C C . PRO A 1 81 ? -1.387 -18.204 0.954 1.00 87.25 81 PRO A C 1
ATOM 607 O O . PRO A 1 81 ? -0.404 -18.926 0.822 1.00 87.25 81 PRO A O 1
ATOM 610 N N . GLN A 1 82 ? -2.052 -18.147 2.107 1.00 80.75 82 GLN A N 1
ATOM 611 C CA . GLN A 1 82 ? -1.590 -18.817 3.331 1.00 80.75 82 GLN A CA 1
ATOM 612 C C . GLN A 1 82 ? -1.570 -20.353 3.231 1.00 80.75 82 GLN A C 1
ATOM 614 O O . GLN A 1 82 ? -0.828 -21.005 3.960 1.00 80.75 82 GLN A O 1
ATOM 619 N N . TRP A 1 83 ? -2.370 -20.950 2.342 1.00 79.88 83 TRP A N 1
ATOM 620 C CA . TRP A 1 83 ? -2.380 -22.402 2.137 1.00 79.88 83 TRP A CA 1
ATOM 621 C C . TRP A 1 83 ? -1.130 -22.911 1.406 1.00 79.88 83 TRP A C 1
ATOM 623 O O . TRP A 1 83 ? -0.819 -24.092 1.515 1.00 79.88 83 TRP A O 1
ATOM 633 N N . PHE A 1 84 ? -0.369 -22.028 0.747 1.00 66.25 84 PHE A N 1
ATOM 634 C CA . PHE A 1 84 ? 0.902 -22.379 0.108 1.00 66.25 84 PHE A CA 1
ATOM 635 C C . PHE A 1 84 ? 2.003 -22.737 1.130 1.00 66.25 84 PHE A C 1
ATOM 637 O O . PHE A 1 84 ? 2.968 -23.401 0.781 1.00 66.25 84 PHE A O 1
ATOM 644 N N . TYR A 1 85 ? 1.829 -22.363 2.407 1.00 64.62 85 TYR A N 1
ATOM 645 C CA . TYR A 1 85 ? 2.740 -22.688 3.517 1.00 64.62 85 TYR A CA 1
ATOM 646 C C . TYR A 1 85 ? 2.196 -23.763 4.478 1.00 64.62 85 TYR A C 1
ATOM 648 O O . TYR A 1 85 ? 2.734 -23.935 5.569 1.00 64.62 85 TYR A O 1
ATOM 656 N N . ARG A 1 86 ? 1.091 -24.446 4.134 1.00 69.12 86 ARG A N 1
ATOM 657 C CA . ARG A 1 86 ? 0.440 -25.451 5.009 1.00 69.12 86 ARG A CA 1
ATOM 658 C C . ARG A 1 86 ? 0.389 -26.873 4.441 1.00 69.12 86 ARG A C 1
ATOM 660 O O . ARG A 1 86 ? -0.247 -27.740 5.030 1.00 69.12 86 ARG A O 1
ATOM 667 N N . VAL A 1 87 ? 1.064 -27.117 3.328 1.00 63.00 87 VAL A N 1
ATOM 668 C CA . VAL A 1 87 ? 1.543 -28.450 2.945 1.00 63.00 87 VAL A CA 1
ATOM 669 C C . VAL A 1 87 ? 2.935 -28.534 3.573 1.00 63.00 87 VAL A C 1
ATOM 671 O O . VAL A 1 87 ? 3.811 -27.798 3.154 1.00 63.00 87 VAL A O 1
ATOM 674 N N . ASP A 1 88 ? 3.082 -28.995 4.818 1.00 61.97 88 ASP A N 1
ATOM 675 C CA . ASP A 1 88 ? 3.439 -30.378 5.153 1.00 61.97 88 ASP A CA 1
ATOM 676 C C . ASP A 1 88 ? 3.090 -30.672 6.628 1.00 61.97 88 ASP A C 1
ATOM 678 O O . ASP A 1 88 ? 3.931 -30.623 7.526 1.00 61.97 88 ASP A O 1
ATOM 682 N N . SER A 1 89 ? 1.824 -30.931 6.939 1.00 58.34 89 SER A N 1
ATOM 683 C CA . SER A 1 89 ? 1.438 -31.374 8.288 1.00 58.34 89 SER A CA 1
ATOM 684 C C . SER A 1 89 ? 0.432 -32.512 8.193 1.00 58.34 89 SER A C 1
ATOM 686 O O . SER A 1 89 ? -0.747 -32.338 8.499 1.00 58.34 89 SER A O 1
ATOM 688 N N . PHE A 1 90 ? 0.918 -33.656 7.714 1.00 59.72 90 PHE A N 1
ATOM 689 C CA . PHE A 1 90 ? 0.323 -34.964 7.974 1.00 59.72 90 PHE A CA 1
ATOM 690 C C . PHE A 1 90 ? 1.240 -35.725 8.927 1.00 59.72 90 PHE A C 1
ATOM 692 O O . PHE A 1 90 ? 2.470 -35.688 8.690 1.00 59.72 90 PHE A O 1
#

Secondary structure (DSSP, 8-state):
--B-TTTSPEEEETGGGTSBEEEEESS-SGGG--EEEEEETTEEEEE-TTSPEEE-TGGGTS--EEEESS-SGGG-EE---GGGG-----

Nearest PDB structures (foldseek):
  7zoi-assembly1_A  TM=9.089E-01  e=7.050E-06  Chitinophaga pinensis DSM 2588
  7zoh-assembly3_C  TM=9.133E-01  e=1.687E-05  Chitinophaga pinensis DSM 2588
  3ogf-assembly1_C  TM=8.265E-01  e=1.598E-03  synthetic construct
  3o49-assembly1_A  TM=8.078E-01  e=9.151E-03  synthetic construct
  7znx-assembly2_B  TM=8.377E-01  e=6.320E-02  Coprinopsis cinerea

InterPro domains:
  IPR008999 Actin-crosslinking [SSF50405] (2-82)
  IPR010431 Fascin [PTHR10551] (2-36)

pLDDT: mean 94.43, std 9.6, range [58.34, 98.81]

Foldseek 3Di:
DDADPVPRAAFFCPPQQQDFTDRDHPDDDQRSDWDWADPPPQKIWTAHRVRATFFCPPVVPDGTGRDHNDDDDGRIDGNDDPVVVVPPDD

Radius of gyration: 13.91 Å; Cα contacts (8 Å, |Δi|>4): 186; chains: 1; bounding box: 28×46×31 Å

Organism: NCBI:txid392030

Mean predicted aligned error: 3.92 Å

Sequence (90 aa):
ALKSHANGKYVCAENSGDGPLIANRSQVSSWETFTLVNRGDGKVALVAVNGKYVCADNFGNSELVANRTSVDSWETFDLVPQWFYRVDSF